Protein AF-A0A950VZQ4-F1 (afdb_monomer)

Foldseek 3Di:
DDDDDDDDDDDDDPPDPPPPQPFKFKAWFKAWQNDTQGFGTKAWEAQQAQPVVRGRFKIKMKTWSDDADPPDDPNPPDADGPDQIFTKIWIAGPVQATFWIWTGHPQDIDTPHGHPRDVQKHWAWDDDDPQKTWTWIWGHFDDDPRITMIITMTIIYGYD

Solvent-accessible surface area (backbone atoms only — not comparable to full-atom values): 9145 Å² total; per-residue (Å²): 138,85,91,83,80,86,84,81,88,80,81,81,79,80,77,71,81,75,80,69,75,69,74,20,37,27,52,42,34,42,31,48,75,85,45,78,41,58,24,45,23,25,42,32,35,58,58,32,70,35,84,83,80,69,43,57,54,22,36,36,38,40,36,18,50,59,77,78,61,90,88,66,59,72,88,75,49,79,66,64,65,75,84,82,48,41,36,42,35,38,28,25,40,86,85,51,35,39,29,32,45,19,36,37,42,95,87,46,71,44,71,68,56,73,54,81,63,53,88,56,42,48,54,46,81,46,94,54,60,93,67,42,47,29,29,36,40,36,40,49,85,45,78,57,98,77,51,37,36,32,36,43,33,40,38,40,12,49,60,81

Sequence (160 aa):
MRHVAGALLVVFLVALPAFAVDLGRAEGSLIIDGAKIPLNYAYAVAKQKNELSGRNDMMRIILTEKPLPDGAKLTEMENNLPGDLNGVIICIDKLGRVGHVAVQHPKGTYDGGYFEGVPDYEFKQRRGESGTYSGTVSSLRIKTNTMTFSYDATFVASLR

Nearest PDB structures (foldseek):
  9b62-assembly1_E  TM=2.070E-01  e=6.670E-01  Homo sapiens
  7mnx-assembly2_D  TM=2.259E-01  e=8.625E-01  Homo sapiens
  8glo-assembly1_A  TM=2.723E-01  e=4.704E+00  Haemophilus haemolyticus
  6byx-assembly1_A  TM=1.880E-01  e=3.456E+00  Alteromonas sp. LOR
  6byx-assembly2_B  TM=1.609E-01  e=2.411E+00  Alteromonas sp. LOR

Structure (mmCIF, N/CA/C/O backbone):
data_AF-A0A950VZQ4-F1
#
_entry.id   AF-A0A950VZQ4-F1
#
loop_
_atom_site.group_PDB
_atom_site.id
_atom_site.type_symbol
_atom_site.label_atom_id
_atom_site.label_alt_id
_atom_site.label_comp_id
_atom_site.label_asym_id
_atom_site.label_entity_id
_atom_site.label_seq_id
_atom_site.pdbx_PDB_ins_code
_atom_site.Cartn_x
_atom_site.Cartn_y
_atom_site.Cartn_z
_atom_site.occupancy
_atom_site.B_iso_or_equiv
_atom_site.auth_seq_id
_atom_site.auth_comp_id
_atom_site.auth_asym_id
_atom_site.auth_atom_id
_atom_site.pdbx_PDB_model_num
ATOM 1 N N . MET A 1 1 ? 70.144 -28.419 -19.371 1.00 40.16 1 MET A N 1
ATOM 2 C CA . MET A 1 1 ? 69.128 -27.499 -18.816 1.00 40.16 1 MET A CA 1
ATOM 3 C C . MET A 1 1 ? 67.817 -27.768 -19.543 1.00 40.16 1 MET A C 1
ATOM 5 O O . MET A 1 1 ? 67.802 -27.706 -20.762 1.00 40.16 1 MET A O 1
ATOM 9 N N . ARG A 1 2 ? 66.781 -28.223 -18.824 1.00 40.97 2 ARG A N 1
ATOM 10 C CA . ARG A 1 2 ? 65.462 -28.591 -19.372 1.00 40.97 2 ARG A CA 1
ATOM 11 C C . ARG A 1 2 ? 64.554 -27.365 -19.255 1.00 40.97 2 ARG A C 1
ATOM 13 O O . ARG A 1 2 ? 64.336 -26.905 -18.140 1.00 40.97 2 ARG A O 1
ATOM 20 N N . HIS A 1 3 ? 64.045 -26.847 -20.369 1.00 43.50 3 HIS A N 1
ATOM 21 C CA . HIS A 1 3 ? 63.022 -25.802 -20.360 1.00 43.50 3 HIS A CA 1
ATOM 22 C C . HIS A 1 3 ? 61.649 -26.460 -20.499 1.00 43.50 3 HIS A C 1
ATOM 24 O O . HIS A 1 3 ? 61.294 -26.937 -21.571 1.00 43.50 3 HIS A O 1
ATOM 30 N N . VAL A 1 4 ? 60.894 -26.504 -19.403 1.00 52.19 4 VAL A N 1
ATOM 31 C CA . VAL A 1 4 ? 59.445 -26.726 -19.421 1.00 52.19 4 VAL A CA 1
ATOM 32 C C . VAL A 1 4 ? 58.833 -25.619 -18.568 1.00 52.19 4 VAL A C 1
ATOM 34 O O . VAL A 1 4 ? 58.922 -25.650 -17.347 1.00 52.19 4 VAL A O 1
ATOM 37 N N . ALA A 1 5 ? 58.261 -24.620 -19.229 1.00 48.81 5 ALA A N 1
ATOM 38 C CA . ALA A 1 5 ? 57.314 -23.663 -18.662 1.00 48.81 5 ALA A CA 1
ATOM 39 C C . ALA A 1 5 ? 56.067 -23.797 -19.553 1.00 48.81 5 ALA A C 1
ATOM 41 O O . ALA A 1 5 ? 56.190 -23.703 -20.769 1.00 48.81 5 ALA A O 1
ATOM 42 N N . GLY A 1 6 ? 54.901 -24.236 -19.076 1.00 49.59 6 GLY A N 1
ATOM 43 C CA . GLY A 1 6 ? 54.140 -23.676 -17.956 1.00 49.59 6 GLY A CA 1
ATOM 44 C C . GLY A 1 6 ? 53.198 -22.621 -18.557 1.00 49.59 6 GLY A C 1
ATOM 45 O O . GLY A 1 6 ? 53.660 -21.532 -18.853 1.00 49.59 6 GLY A O 1
ATOM 46 N N . ALA A 1 7 ? 52.008 -22.962 -19.058 1.00 52.97 7 ALA A N 1
ATOM 47 C CA . ALA A 1 7 ? 50.762 -23.324 -18.366 1.00 52.97 7 ALA A CA 1
ATOM 48 C C . ALA A 1 7 ? 49.772 -22.140 -18.268 1.00 52.97 7 ALA A C 1
ATOM 50 O O . ALA A 1 7 ? 50.133 -21.044 -17.861 1.00 52.97 7 ALA A O 1
ATOM 51 N N . LEU A 1 8 ? 48.514 -22.470 -18.588 1.00 47.09 8 LEU A N 1
ATOM 52 C CA . LEU A 1 8 ? 47.236 -21.810 -18.288 1.00 47.09 8 LEU A CA 1
ATOM 53 C C . LEU A 1 8 ? 46.888 -20.466 -18.957 1.00 47.09 8 LEU A C 1
ATOM 55 O O . LEU A 1 8 ? 47.191 -19.381 -18.472 1.00 47.09 8 LEU A O 1
ATOM 59 N N . LEU A 1 9 ? 46.061 -20.578 -20.000 1.00 47.88 9 LEU A N 1
ATOM 60 C CA . LEU A 1 9 ? 45.162 -19.529 -20.473 1.00 47.88 9 LEU A CA 1
ATOM 61 C C . LEU A 1 9 ? 43.963 -19.434 -19.504 1.00 47.88 9 LEU A C 1
ATOM 63 O O . LEU A 1 9 ? 43.101 -20.312 -19.491 1.00 47.88 9 LEU A O 1
ATOM 67 N N . VAL A 1 10 ? 43.917 -18.392 -18.673 1.00 56.69 10 VAL A N 1
ATOM 68 C CA . VAL A 1 10 ? 42.763 -18.082 -17.813 1.00 56.69 10 VAL A CA 1
ATOM 69 C C . VAL A 1 10 ? 41.714 -17.357 -18.657 1.00 56.69 10 VAL A C 1
ATOM 71 O O . VAL A 1 10 ? 41.920 -16.222 -19.078 1.00 56.69 10 VAL A O 1
ATOM 74 N N . VAL A 1 11 ? 40.586 -18.018 -18.924 1.00 56.66 11 VAL A N 1
ATOM 75 C CA . VAL A 1 11 ? 39.421 -17.395 -19.564 1.00 56.66 11 VAL A CA 1
ATOM 76 C C . VAL A 1 11 ? 38.701 -16.546 -18.516 1.00 56.66 11 VAL A C 1
ATOM 78 O O . VAL A 1 11 ? 38.099 -17.072 -17.583 1.00 56.66 11 VAL A O 1
ATOM 81 N N . PHE A 1 12 ? 38.774 -15.223 -18.664 1.00 49.44 12 PHE A N 1
ATOM 82 C CA . PHE A 1 12 ? 37.947 -14.282 -17.912 1.00 49.44 12 PHE A CA 1
ATOM 83 C C . PHE A 1 12 ? 36.490 -14.412 -18.377 1.00 49.44 12 PHE A C 1
ATOM 85 O O . PHE A 1 12 ? 36.115 -13.921 -19.441 1.00 49.44 12 PHE A O 1
ATOM 92 N N . LEU A 1 13 ? 35.663 -15.083 -17.575 1.00 53.22 13 LEU A N 1
ATOM 93 C CA . LEU A 1 13 ? 34.208 -15.008 -17.682 1.00 53.22 13 LEU A CA 1
ATOM 94 C C . LEU A 1 13 ? 33.777 -13.588 -17.300 1.00 53.22 13 LEU A C 1
ATOM 96 O O . LEU A 1 13 ? 33.790 -13.211 -16.129 1.00 53.22 13 LEU A O 1
ATOM 100 N N . VAL A 1 14 ? 33.415 -12.793 -18.304 1.00 53.75 14 VAL A N 1
ATOM 101 C CA . VAL A 1 14 ? 32.755 -11.502 -18.110 1.00 53.75 14 VAL A CA 1
ATOM 102 C C . VAL A 1 14 ? 31.359 -11.791 -17.562 1.00 53.75 14 VAL A C 1
ATOM 104 O O . VAL A 1 14 ? 30.446 -12.143 -18.305 1.00 53.75 14 VAL A O 1
ATOM 107 N N . ALA A 1 15 ? 31.203 -11.681 -16.244 1.00 54.28 15 ALA A N 1
ATOM 108 C CA . ALA A 1 15 ? 29.894 -11.606 -15.618 1.00 54.28 15 ALA A CA 1
ATOM 109 C C . ALA A 1 15 ? 29.246 -10.290 -16.066 1.00 54.28 15 ALA A C 1
ATOM 111 O O . ALA A 1 15 ? 29.589 -9.214 -15.576 1.00 54.28 15 ALA A O 1
ATOM 112 N N . LEU A 1 16 ? 28.353 -10.363 -17.052 1.00 46.22 16 LEU A N 1
ATOM 113 C CA . LEU A 1 16 ? 27.489 -9.237 -17.380 1.00 46.22 16 LEU A CA 1
ATOM 114 C C . LE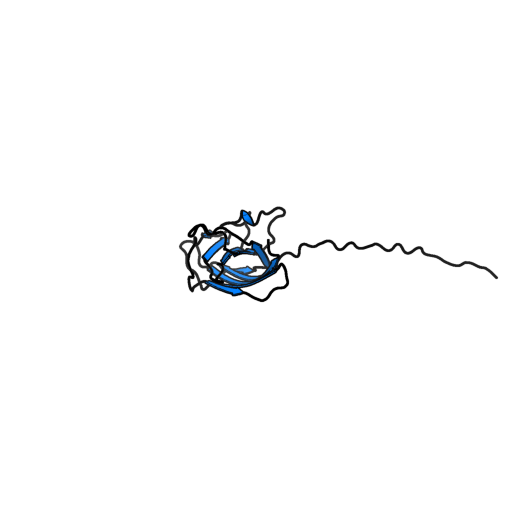U A 1 16 ? 26.609 -8.951 -16.155 1.00 46.22 16 LEU A C 1
ATOM 116 O O . LEU A 1 16 ? 26.059 -9.898 -15.583 1.00 46.22 16 LEU A O 1
ATOM 120 N N . PRO A 1 17 ? 26.450 -7.684 -15.736 1.00 46.69 17 PRO A N 1
ATOM 121 C CA . PRO A 1 17 ? 25.477 -7.352 -14.716 1.00 46.69 17 PRO A CA 1
ATOM 122 C C . PRO A 1 17 ? 24.103 -7.668 -15.302 1.00 46.69 17 PRO A C 1
ATOM 124 O O . PRO A 1 17 ? 23.636 -7.009 -16.231 1.00 46.69 17 PRO A O 1
ATOM 127 N N . ALA A 1 18 ? 23.459 -8.713 -14.786 1.00 44.78 18 ALA A N 1
ATOM 128 C CA . ALA A 1 18 ? 22.028 -8.849 -14.948 1.00 44.78 18 ALA A CA 1
ATOM 129 C C . ALA A 1 18 ? 21.430 -7.577 -14.343 1.00 44.78 18 ALA A C 1
ATOM 131 O O . ALA A 1 18 ? 21.599 -7.328 -13.149 1.00 44.78 18 ALA A O 1
ATOM 132 N N . PHE A 1 19 ? 20.794 -6.742 -15.167 1.00 38.56 19 PHE A N 1
ATOM 133 C CA . PHE A 1 19 ? 19.946 -5.663 -14.683 1.00 38.56 19 PHE A CA 1
ATOM 134 C C . PHE A 1 19 ? 18.772 -6.320 -13.958 1.00 38.56 19 PHE A C 1
ATOM 136 O O . PHE A 1 19 ? 17.700 -6.522 -14.525 1.00 38.56 19 PHE A O 1
ATOM 143 N N . ALA A 1 20 ? 19.002 -6.723 -12.710 1.00 41.03 20 ALA A N 1
ATOM 144 C CA . ALA A 1 20 ? 17.947 -6.952 -11.758 1.00 41.03 20 ALA A CA 1
ATOM 145 C C . ALA A 1 20 ? 17.240 -5.605 -11.657 1.00 41.03 20 ALA A C 1
ATOM 147 O O . ALA A 1 20 ? 17.754 -4.655 -11.071 1.00 41.03 20 ALA A O 1
ATOM 148 N N . VAL A 1 21 ? 16.109 -5.493 -12.348 1.00 49.66 21 VAL A N 1
ATOM 149 C CA . VAL A 1 21 ? 15.092 -4.503 -12.031 1.00 49.66 21 VAL A CA 1
ATOM 150 C C . VAL A 1 21 ? 14.841 -4.691 -10.546 1.00 49.66 21 VAL A C 1
ATOM 152 O O . VAL A 1 21 ? 14.239 -5.693 -10.163 1.00 49.66 21 VAL A O 1
ATOM 155 N N . ASP A 1 22 ? 15.418 -3.818 -9.725 1.00 60.12 22 ASP A N 1
ATOM 156 C CA . ASP A 1 22 ? 15.415 -4.010 -8.284 1.00 60.12 22 ASP A CA 1
ATOM 157 C C . ASP A 1 22 ? 13.955 -3.940 -7.841 1.00 60.12 22 ASP A C 1
ATOM 159 O O . ASP A 1 22 ? 13.290 -2.904 -7.956 1.00 60.12 22 ASP A O 1
ATOM 163 N N . LEU A 1 23 ? 13.406 -5.102 -7.489 1.00 76.94 23 LEU A N 1
ATOM 164 C CA . LEU A 1 23 ? 12.025 -5.211 -7.058 1.00 76.94 23 LEU A CA 1
ATOM 165 C C . LEU A 1 23 ? 11.898 -4.331 -5.823 1.00 76.94 23 LEU A C 1
ATOM 167 O O . LEU A 1 23 ? 12.657 -4.492 -4.865 1.00 76.94 23 LEU A O 1
ATOM 171 N N . GLY A 1 24 ? 10.953 -3.393 -5.855 1.00 92.50 24 GLY A N 1
ATOM 172 C CA . GLY A 1 24 ? 10.731 -2.526 -4.714 1.00 92.50 24 GLY A CA 1
ATOM 173 C C . GLY A 1 24 ? 10.463 -3.358 -3.465 1.00 92.50 24 GLY A C 1
ATOM 174 O O . GLY A 1 24 ? 9.854 -4.431 -3.521 1.00 92.50 24 GLY A O 1
ATOM 175 N N . ARG A 1 25 ? 10.951 -2.867 -2.332 1.00 95.69 25 ARG A N 1
ATOM 176 C CA . ARG A 1 25 ? 10.879 -3.546 -1.043 1.00 95.69 25 ARG A CA 1
ATOM 177 C C . ARG A 1 25 ? 9.956 -2.803 -0.105 1.00 95.69 25 ARG A C 1
ATOM 179 O O . ARG A 1 25 ? 9.948 -1.571 -0.069 1.00 95.69 25 ARG A O 1
ATOM 186 N N . ALA A 1 26 ? 9.218 -3.575 0.673 1.00 97.62 26 ALA A N 1
ATOM 187 C CA . ALA A 1 26 ? 8.447 -3.098 1.803 1.00 97.62 26 ALA A CA 1
ATOM 188 C C . ALA A 1 26 ? 8.946 -3.779 3.080 1.00 97.62 26 ALA A C 1
ATOM 190 O O . ALA A 1 26 ? 9.412 -4.916 3.049 1.00 97.62 26 ALA A O 1
ATOM 191 N N . GLU A 1 27 ? 8.848 -3.066 4.193 1.00 97.94 27 GLU A N 1
ATOM 192 C CA . GLU A 1 27 ? 9.049 -3.595 5.532 1.00 97.94 27 GLU A CA 1
ATOM 193 C C . GLU A 1 27 ? 7.891 -3.115 6.400 1.00 97.94 27 GLU A C 1
ATOM 195 O O . GLU A 1 27 ? 7.701 -1.912 6.600 1.00 97.94 27 GLU A O 1
ATOM 200 N N . GLY A 1 28 ? 7.091 -4.057 6.885 1.00 97.94 28 GLY A N 1
ATOM 201 C CA . GLY A 1 28 ? 5.900 -3.755 7.659 1.00 97.94 28 GLY A CA 1
ATOM 202 C C . GLY A 1 28 ? 4.878 -4.873 7.597 1.00 97.94 28 GLY A C 1
ATOM 203 O O . GLY A 1 28 ? 5.191 -6.025 7.279 1.00 97.94 28 GLY A O 1
ATOM 204 N N . SER A 1 29 ? 3.634 -4.542 7.916 1.00 98.06 29 SER A N 1
ATOM 205 C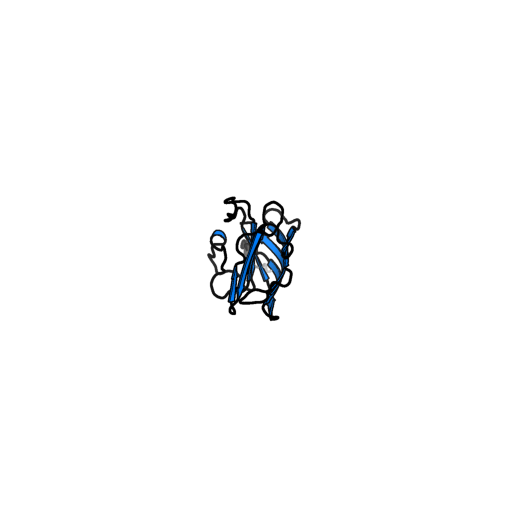 CA . SER A 1 29 ? 2.554 -5.518 7.866 1.00 98.06 29 SER A CA 1
ATOM 206 C C . SER A 1 29 ? 1.191 -4.910 7.614 1.00 98.06 29 SER A C 1
ATOM 208 O O . SER A 1 29 ? 0.888 -3.806 8.062 1.00 98.06 29 SER A O 1
ATOM 210 N N . LEU A 1 30 ? 0.355 -5.720 6.982 1.00 97.50 30 LEU A N 1
ATOM 211 C CA . LEU A 1 30 ? -1.089 -5.597 6.953 1.00 97.50 30 LEU A CA 1
ATOM 212 C C . LEU A 1 30 ? -1.658 -6.507 8.047 1.00 97.50 30 LEU A C 1
ATOM 214 O O . LEU A 1 30 ? -1.309 -7.681 8.136 1.00 97.50 30 LEU A O 1
ATOM 218 N N . ILE A 1 31 ? -2.514 -5.971 8.905 1.00 97.12 31 ILE A N 1
ATOM 219 C CA . ILE A 1 31 ? -3.222 -6.726 9.936 1.00 97.12 31 ILE A CA 1
ATOM 220 C C . ILE A 1 31 ? -4.679 -6.820 9.506 1.00 97.12 31 ILE A C 1
ATOM 222 O O . ILE A 1 31 ? -5.293 -5.784 9.280 1.00 97.12 31 ILE A O 1
ATOM 226 N N . ILE A 1 32 ? -5.235 -8.030 9.424 1.00 95.19 32 ILE A N 1
ATOM 227 C CA . ILE A 1 32 ? -6.650 -8.279 9.108 1.00 95.19 32 ILE A CA 1
ATOM 228 C C . ILE A 1 32 ? -7.233 -9.209 10.164 1.00 95.19 32 ILE A C 1
ATOM 230 O O . ILE A 1 32 ? -6.741 -10.317 10.364 1.00 95.19 32 ILE A O 1
ATOM 234 N N . ASP A 1 33 ? -8.272 -8.755 10.863 1.00 93.31 33 ASP A N 1
ATOM 235 C CA . ASP A 1 33 ? -8.953 -9.489 11.937 1.00 93.31 33 ASP A CA 1
ATOM 236 C C . ASP A 1 33 ? -7.980 -10.073 12.981 1.00 93.31 33 ASP A C 1
ATOM 238 O O . ASP A 1 33 ? -8.172 -11.164 13.514 1.00 93.31 33 ASP A O 1
ATOM 242 N N . GLY A 1 34 ? -6.898 -9.338 13.261 1.00 92.31 34 GLY A N 1
ATOM 243 C CA . GLY A 1 34 ? -5.836 -9.733 14.191 1.00 92.31 34 GLY A CA 1
ATOM 244 C C . GLY A 1 34 ? -4.744 -10.631 13.598 1.00 92.31 34 GLY A C 1
ATOM 245 O O . GLY A 1 34 ? -3.715 -10.817 14.242 1.00 92.31 34 GLY A O 1
ATOM 246 N N . ALA A 1 35 ? -4.910 -11.146 12.377 1.00 94.31 35 ALA A N 1
ATOM 247 C CA . ALA A 1 35 ? -3.863 -11.876 11.670 1.00 94.31 35 ALA A CA 1
ATOM 248 C C . ALA A 1 35 ? -2.869 -10.902 11.029 1.00 94.31 35 ALA A C 1
ATOM 250 O O . ALA A 1 35 ? -3.271 -9.965 10.342 1.00 94.31 35 ALA A O 1
ATOM 251 N N . LYS A 1 36 ? -1.571 -11.131 11.247 1.00 96.25 36 LYS A N 1
ATOM 252 C CA . LYS A 1 36 ? -0.488 -10.325 10.673 1.00 96.25 36 LYS A CA 1
ATOM 253 C C . LYS A 1 36 ? -0.019 -10.934 9.355 1.00 96.25 36 LYS A C 1
ATOM 255 O O . LYS A 1 36 ? 0.368 -12.098 9.323 1.00 96.25 36 LYS A O 1
ATOM 260 N N . ILE A 1 37 ? 0.012 -10.118 8.312 1.00 96.50 37 ILE A N 1
ATOM 261 C CA . ILE A 1 37 ? 0.491 -10.456 6.974 1.00 96.50 37 ILE A CA 1
ATOM 262 C C . ILE A 1 37 ? 1.704 -9.567 6.689 1.00 96.50 37 ILE A C 1
ATOM 264 O O . ILE A 1 37 ? 1.573 -8.338 6.733 1.00 96.50 37 ILE A O 1
ATOM 268 N N . PRO A 1 38 ? 2.895 -10.134 6.449 1.00 97.69 38 PRO A N 1
ATOM 269 C CA . PRO A 1 38 ? 4.065 -9.327 6.140 1.00 97.69 38 PRO A CA 1
ATOM 270 C C . PRO A 1 38 ? 3.905 -8.665 4.768 1.00 97.69 38 PRO A C 1
ATOM 272 O O . PRO A 1 38 ? 3.420 -9.286 3.827 1.00 97.69 38 PRO A O 1
ATOM 275 N N . LEU A 1 39 ? 4.321 -7.406 4.655 1.00 98.06 39 LEU A N 1
ATOM 276 C CA . LEU A 1 39 ? 4.419 -6.696 3.380 1.00 98.06 39 LEU A CA 1
ATOM 277 C C . LEU A 1 39 ? 5.899 -6.626 3.012 1.00 98.06 39 LEU A C 1
ATOM 279 O O . LEU A 1 39 ? 6.661 -5.966 3.713 1.00 98.06 39 LEU A O 1
ATOM 283 N N . ASN A 1 40 ? 6.292 -7.323 1.945 1.00 97.56 40 ASN A N 1
ATOM 284 C CA . ASN A 1 40 ? 7.698 -7.523 1.568 1.00 97.56 40 ASN A CA 1
ATOM 285 C C . ASN A 1 40 ? 8.066 -6.820 0.255 1.00 97.56 40 ASN A C 1
ATOM 287 O O . ASN A 1 40 ? 9.229 -6.483 0.029 1.00 97.56 40 ASN A O 1
ATOM 291 N N . TYR A 1 41 ? 7.079 -6.596 -0.613 1.00 97.44 41 TYR A N 1
ATOM 292 C CA . TYR A 1 41 ? 7.275 -6.056 -1.954 1.00 97.44 41 TYR A CA 1
ATOM 293 C C . TYR A 1 41 ? 6.516 -4.748 -2.117 1.00 97.44 41 TYR A C 1
ATOM 295 O O . TYR A 1 41 ? 5.430 -4.581 -1.560 1.00 97.44 41 TYR A O 1
ATOM 303 N N . ALA A 1 42 ? 7.096 -3.833 -2.887 1.00 97.00 42 ALA A N 1
ATOM 304 C CA . ALA A 1 42 ? 6.538 -2.519 -3.151 1.00 97.00 42 ALA A CA 1
ATOM 305 C C . ALA A 1 42 ? 6.615 -2.160 -4.635 1.00 97.00 42 ALA A C 1
ATOM 307 O O . ALA A 1 42 ? 7.619 -2.401 -5.304 1.00 97.00 42 ALA A O 1
ATOM 308 N N . TYR A 1 43 ? 5.573 -1.501 -5.128 1.00 95.56 43 TYR A N 1
ATOM 309 C CA . TYR A 1 43 ? 5.504 -0.971 -6.485 1.00 95.56 43 TYR A CA 1
ATOM 310 C C . TYR A 1 43 ? 4.927 0.441 -6.441 1.00 95.56 43 TYR A C 1
ATOM 312 O O . TYR A 1 43 ? 4.031 0.707 -5.641 1.00 95.56 43 TYR A O 1
ATOM 320 N N . ALA A 1 44 ? 5.431 1.338 -7.290 1.00 94.62 44 ALA A N 1
ATOM 321 C CA . ALA A 1 44 ? 4.956 2.714 -7.383 1.00 94.62 44 ALA A CA 1
ATOM 322 C C . ALA A 1 44 ? 4.646 3.080 -8.837 1.00 94.62 44 ALA A C 1
ATOM 324 O O . ALA A 1 44 ? 5.483 2.874 -9.716 1.00 94.62 44 ALA A O 1
ATOM 325 N N . VAL A 1 45 ? 3.459 3.637 -9.077 1.00 93.56 45 VAL A N 1
ATOM 326 C CA . VAL A 1 45 ? 3.008 4.074 -10.404 1.00 93.56 45 VAL A CA 1
ATOM 327 C C . VAL A 1 45 ? 2.566 5.529 -10.344 1.00 93.56 45 VAL A C 1
ATOM 329 O O . VAL A 1 45 ? 1.672 5.885 -9.570 1.00 93.56 45 VAL A O 1
ATOM 332 N N . ALA A 1 46 ? 3.175 6.375 -11.171 1.00 91.44 46 ALA A N 1
ATOM 333 C CA . ALA A 1 46 ? 2.815 7.785 -11.260 1.00 91.44 46 ALA A CA 1
ATOM 334 C C . ALA A 1 46 ? 1.551 8.016 -12.106 1.00 91.44 46 ALA A C 1
ATOM 336 O O . ALA A 1 46 ? 1.096 7.144 -12.850 1.00 91.44 46 ALA A O 1
ATOM 337 N N . LYS A 1 47 ? 1.039 9.254 -12.050 1.00 89.50 47 LYS A N 1
ATOM 338 C CA . LYS A 1 47 ? 0.014 9.798 -12.962 1.00 89.50 47 LYS A CA 1
ATOM 339 C C . LYS A 1 47 ? -1.255 8.948 -13.039 1.00 89.50 47 LYS A C 1
ATOM 341 O O . LYS A 1 47 ? -1.884 8.859 -14.092 1.00 89.50 47 LYS A O 1
ATOM 346 N N . GLN A 1 48 ? -1.628 8.328 -11.926 1.00 88.12 48 GLN A N 1
ATOM 347 C CA . GLN A 1 48 ? -2.868 7.579 -11.851 1.00 88.12 48 GLN A CA 1
ATOM 348 C C . GLN A 1 48 ? -4.054 8.532 -11.839 1.00 88.12 48 GLN A C 1
ATOM 350 O O . GLN A 1 48 ? -4.008 9.611 -11.232 1.00 88.12 48 GLN A O 1
ATOM 355 N N . LYS A 1 49 ? -5.106 8.124 -12.549 1.00 85.12 49 LYS A N 1
ATOM 356 C CA . LYS A 1 49 ? -6.357 8.863 -12.597 1.00 85.12 49 LYS A CA 1
ATOM 357 C C . LYS A 1 49 ? -7.024 8.790 -11.227 1.00 85.12 49 LYS A C 1
ATOM 359 O O . LYS A 1 49 ? -7.148 7.727 -10.627 1.00 85.12 49 LYS A O 1
ATOM 364 N N . ASN A 1 50 ? -7.435 9.941 -10.728 1.00 82.69 50 ASN A N 1
ATOM 365 C CA . ASN A 1 50 ? -8.351 10.069 -9.617 1.00 82.69 50 ASN A CA 1
ATOM 366 C C . ASN A 1 50 ? -9.768 10.052 -10.193 1.00 82.69 50 ASN A C 1
ATOM 368 O O . ASN A 1 50 ? -10.125 10.957 -10.948 1.00 82.69 50 ASN A O 1
ATOM 372 N N . GLU A 1 51 ? -10.571 9.043 -9.871 1.00 82.00 51 GLU A N 1
ATOM 373 C CA . GLU A 1 51 ? -11.912 8.927 -10.454 1.00 82.00 51 GLU A CA 1
ATOM 374 C C . GLU A 1 51 ? -12.896 9.972 -9.921 1.00 82.00 51 GLU A C 1
ATOM 376 O O . GLU A 1 51 ? -13.804 10.372 -10.644 1.00 82.00 51 GLU A O 1
ATOM 381 N N . LEU A 1 52 ? -12.672 10.484 -8.707 1.00 80.12 52 LEU A N 1
ATOM 382 C CA . LEU A 1 52 ? -13.497 11.532 -8.109 1.00 80.12 52 LEU A CA 1
ATOM 383 C C . LEU A 1 52 ? -13.293 12.893 -8.795 1.00 80.12 52 LEU A C 1
ATOM 385 O O . LEU A 1 52 ? -14.256 13.601 -9.071 1.00 80.12 52 LEU A O 1
ATOM 389 N N . SER A 1 53 ? -12.042 13.270 -9.079 1.00 80.06 53 SER A N 1
ATOM 390 C CA . SER A 1 53 ? -11.701 14.584 -9.660 1.00 80.06 53 SER A CA 1
ATOM 391 C C . SER A 1 53 ? -11.398 14.559 -11.162 1.00 80.06 53 SER A C 1
ATOM 393 O O . SER A 1 53 ? -11.254 15.612 -11.781 1.00 80.06 53 SER A O 1
ATOM 395 N N . GLY A 1 54 ? -11.241 13.373 -11.754 1.00 84.75 54 GLY A N 1
ATOM 396 C CA . GLY A 1 54 ? -10.845 13.174 -13.150 1.00 84.75 54 GLY A CA 1
ATOM 397 C C . GLY A 1 54 ? -9.387 13.526 -13.473 1.00 84.75 54 GLY A C 1
ATOM 398 O O . GLY A 1 54 ? -8.990 13.443 -14.635 1.00 84.75 54 GLY A O 1
ATOM 399 N N . ARG A 1 55 ? -8.580 13.930 -12.483 1.00 83.06 55 ARG A N 1
ATOM 400 C CA . ARG A 1 55 ? -7.183 14.348 -12.681 1.00 83.06 55 ARG A CA 1
ATOM 401 C C . ARG A 1 55 ? -6.224 13.159 -12.685 1.00 83.06 55 ARG A C 1
ATOM 403 O O . ARG A 1 55 ? -6.449 12.187 -11.981 1.00 83.06 55 ARG A O 1
ATOM 410 N N . ASN A 1 56 ? -5.111 13.277 -13.410 1.00 87.12 56 ASN A N 1
ATOM 411 C CA . ASN A 1 56 ? -4.048 12.262 -13.473 1.00 87.12 56 ASN A CA 1
ATOM 412 C C . ASN A 1 56 ? -2.853 12.648 -12.591 1.00 87.12 56 ASN A C 1
ATOM 414 O O . ASN A 1 56 ? -1.734 12.820 -13.080 1.00 87.12 56 ASN A O 1
ATOM 418 N N . ASP A 1 57 ? -3.104 12.874 -11.305 1.00 88.19 57 ASP A N 1
ATOM 419 C CA . ASP A 1 57 ? -2.116 13.394 -10.356 1.00 88.19 57 ASP A CA 1
ATOM 420 C C . ASP A 1 57 ? -1.892 12.502 -9.130 1.00 88.19 57 ASP A C 1
ATOM 422 O O . ASP A 1 57 ? -1.171 12.907 -8.219 1.00 88.19 57 ASP A O 1
ATOM 426 N N . MET A 1 58 ? -2.456 11.290 -9.113 1.00 91.75 58 MET A N 1
ATOM 427 C CA . MET A 1 58 ? -2.271 10.355 -8.004 1.00 91.75 58 MET A CA 1
ATOM 428 C C . MET A 1 58 ? -1.014 9.499 -8.203 1.00 91.75 58 MET A C 1
ATOM 430 O O . MET A 1 58 ? -0.701 9.052 -9.310 1.00 91.75 58 MET A O 1
ATOM 434 N N . MET A 1 59 ? -0.309 9.240 -7.107 1.00 94.88 59 MET A N 1
ATOM 435 C CA . MET A 1 59 ? 0.709 8.202 -6.997 1.00 94.88 59 MET A CA 1
ATOM 436 C C . MET A 1 59 ? 0.066 6.947 -6.419 1.00 94.88 59 MET A C 1
ATOM 438 O O . MET A 1 59 ? -0.458 7.006 -5.311 1.00 94.88 59 MET A O 1
ATOM 442 N N . ARG A 1 60 ? 0.128 5.814 -7.119 1.00 95.75 60 ARG A N 1
ATOM 443 C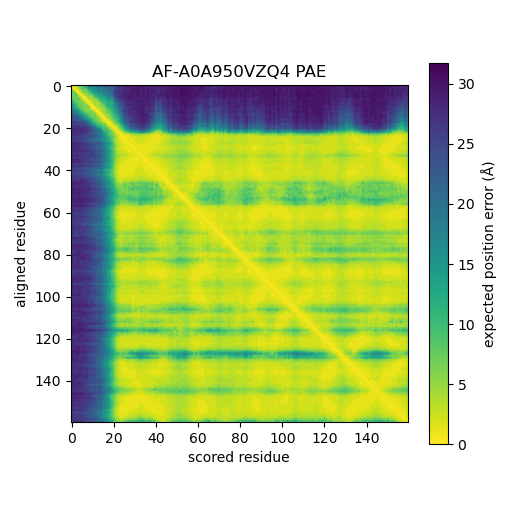 CA . ARG A 1 60 ? -0.319 4.525 -6.576 1.00 95.75 60 ARG A CA 1
ATOM 444 C C . ARG A 1 60 ? 0.865 3.765 -6.008 1.00 95.75 60 ARG A C 1
ATOM 446 O O . ARG A 1 60 ? 1.843 3.541 -6.713 1.00 95.75 60 ARG A O 1
ATOM 453 N N . ILE A 1 61 ? 0.741 3.339 -4.761 1.00 96.62 61 ILE A N 1
ATOM 454 C CA . ILE A 1 61 ? 1.639 2.404 -4.096 1.00 96.62 61 ILE A CA 1
ATOM 455 C C . ILE A 1 61 ? 0.907 1.075 -3.968 1.00 96.62 61 ILE A C 1
ATOM 457 O O . ILE A 1 61 ? -0.242 1.039 -3.537 1.00 96.62 61 ILE A O 1
ATOM 461 N N . ILE A 1 62 ? 1.581 -0.011 -4.318 1.00 97.25 62 ILE A N 1
ATOM 462 C CA . ILE A 1 62 ? 1.086 -1.371 -4.131 1.00 97.25 62 ILE A CA 1
ATOM 463 C C . ILE A 1 62 ? 2.071 -2.087 -3.219 1.00 97.25 62 ILE A C 1
ATOM 465 O O . ILE A 1 62 ? 3.251 -2.177 -3.558 1.00 97.25 62 ILE A O 1
ATOM 469 N N . LEU A 1 63 ? 1.594 -2.582 -2.079 1.00 97.94 63 LEU A N 1
ATOM 470 C CA . LEU A 1 63 ? 2.388 -3.360 -1.133 1.00 97.94 63 LEU A CA 1
ATOM 471 C C . LEU A 1 63 ? 1.830 -4.774 -1.039 1.00 97.94 63 LEU A C 1
ATOM 473 O O . LEU A 1 63 ? 0.635 -4.943 -0.793 1.00 97.94 63 LEU A O 1
ATOM 477 N N . THR A 1 64 ? 2.682 -5.782 -1.202 1.00 97.44 64 THR A N 1
ATOM 478 C CA . THR A 1 64 ? 2.253 -7.187 -1.233 1.00 97.44 64 THR A CA 1
ATOM 479 C C . THR A 1 64 ? 3.137 -8.091 -0.383 1.00 97.44 64 THR A C 1
ATOM 481 O O . THR A 1 64 ? 4.312 -7.812 -0.126 1.00 97.44 64 THR A O 1
ATOM 484 N N . GLU A 1 65 ? 2.564 -9.211 0.053 1.00 96.19 65 GLU A N 1
ATOM 485 C CA . GLU A 1 65 ? 3.289 -10.258 0.784 1.00 96.19 65 GLU A CA 1
ATOM 486 C C . GLU A 1 65 ? 4.276 -11.023 -0.110 1.00 96.19 65 GLU A C 1
ATOM 488 O O . GLU A 1 65 ? 5.382 -11.367 0.310 1.00 96.19 65 GLU A O 1
ATOM 493 N N . LYS A 1 66 ? 3.873 -11.273 -1.356 1.00 95.12 66 LYS A N 1
ATOM 494 C CA . LYS A 1 66 ? 4.606 -12.027 -2.381 1.00 95.12 66 LYS A CA 1
ATOM 495 C C . LYS A 1 66 ? 4.793 -11.151 -3.625 1.00 95.12 66 LYS A C 1
ATOM 497 O O . LYS A 1 66 ? 4.012 -10.210 -3.801 1.00 95.12 66 LYS A O 1
ATOM 502 N N . PRO A 1 67 ? 5.787 -11.426 -4.487 1.00 94.56 67 PRO A N 1
ATOM 503 C CA . PRO A 1 67 ? 5.978 -10.625 -5.687 1.00 94.56 67 PRO A CA 1
ATOM 504 C C . PRO A 1 67 ? 4.768 -10.758 -6.617 1.00 94.56 67 PRO A C 1
ATOM 506 O O . PRO A 1 67 ? 4.130 -11.811 -6.680 1.00 94.56 67 PRO A O 1
ATOM 509 N N . LEU A 1 68 ? 4.468 -9.687 -7.351 1.00 92.88 68 LEU A N 1
ATOM 510 C CA . LEU A 1 68 ? 3.515 -9.747 -8.453 1.00 92.88 68 LEU A CA 1
ATOM 511 C C . LEU A 1 68 ? 4.010 -10.730 -9.529 1.00 92.88 68 LEU A C 1
ATOM 513 O O . LEU A 1 68 ? 5.222 -10.836 -9.735 1.00 92.88 68 LEU A O 1
ATOM 517 N N . PRO A 1 69 ? 3.096 -11.433 -10.222 1.00 91.44 69 PRO A N 1
ATOM 518 C CA . PRO A 1 69 ? 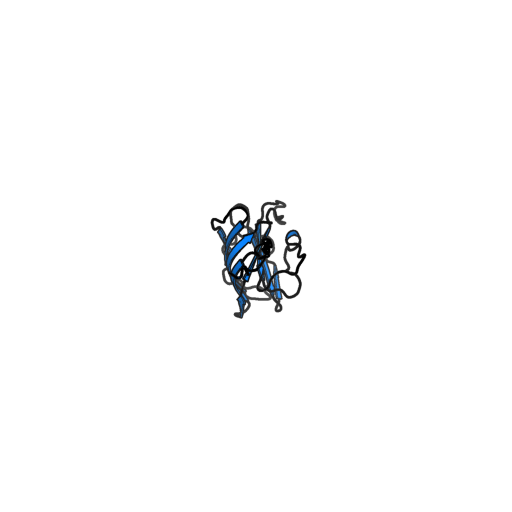3.467 -12.343 -11.296 1.00 91.44 69 PRO A CA 1
ATOM 519 C C . PRO A 1 69 ? 4.149 -11.598 -12.448 1.00 91.44 69 PRO A C 1
ATOM 521 O O . PRO A 1 69 ? 3.876 -10.420 -12.700 1.00 91.44 69 PRO A O 1
ATOM 524 N N . ASP A 1 70 ? 5.002 -12.305 -13.185 1.00 86.25 70 ASP A N 1
ATOM 525 C CA . ASP A 1 70 ? 5.669 -11.750 -14.361 1.00 86.25 70 ASP A CA 1
ATOM 526 C C . ASP A 1 70 ? 4.650 -11.218 -15.379 1.00 86.25 70 ASP A C 1
ATOM 528 O O . ASP A 1 70 ? 3.611 -11.827 -15.640 1.00 86.25 70 ASP A O 1
ATOM 532 N N . GLY A 1 71 ? 4.939 -10.049 -15.955 1.00 83.75 71 GLY A N 1
ATOM 533 C CA . GLY A 1 71 ? 4.038 -9.384 -16.901 1.00 83.75 71 GLY A CA 1
ATOM 534 C C . GLY A 1 71 ? 2.841 -8.671 -16.261 1.00 83.75 71 GLY A C 1
ATOM 535 O O . GLY A 1 71 ? 2.015 -8.119 -16.989 1.00 83.75 71 GLY A O 1
ATOM 536 N N . ALA A 1 72 ? 2.754 -8.627 -14.927 1.00 88.25 72 ALA A N 1
ATOM 537 C CA . ALA A 1 72 ? 1.775 -7.823 -14.205 1.00 88.25 72 ALA A CA 1
ATOM 538 C C . ALA A 1 72 ? 1.780 -6.355 -14.667 1.00 88.25 72 ALA A C 1
ATOM 540 O O . ALA A 1 72 ? 2.787 -5.647 -14.585 1.00 88.25 72 ALA A O 1
ATOM 541 N N . LYS A 1 73 ? 0.618 -5.873 -15.113 1.00 88.94 73 LYS A N 1
ATOM 542 C CA . LYS A 1 73 ? 0.438 -4.494 -15.567 1.00 88.94 73 LYS A CA 1
ATOM 543 C C . LYS A 1 73 ? -0.010 -3.599 -14.417 1.00 88.94 73 LYS A C 1
ATOM 545 O O . LYS A 1 73 ? -1.197 -3.468 -14.141 1.00 88.94 73 LYS A O 1
ATOM 550 N N . LEU A 1 74 ? 0.951 -2.947 -13.767 1.00 87.50 74 LEU A N 1
ATOM 551 C CA . LEU A 1 74 ? 0.707 -2.105 -12.585 1.00 87.50 74 LEU A CA 1
ATOM 552 C C . LEU A 1 74 ? -0.306 -0.969 -12.827 1.00 87.50 74 LEU A C 1
ATOM 554 O O . LEU A 1 74 ? -1.021 -0.560 -11.914 1.00 87.50 74 LEU A O 1
ATOM 558 N N . THR A 1 75 ? -0.378 -0.460 -14.058 1.00 85.81 75 THR A N 1
ATOM 559 C CA . THR A 1 75 ? -1.308 0.609 -14.449 1.00 85.81 75 THR A CA 1
ATOM 560 C C . THR A 1 75 ? -2.767 0.159 -14.450 1.00 85.81 75 THR A C 1
ATOM 562 O O . THR A 1 75 ? -3.637 0.990 -14.233 1.00 85.81 75 THR A O 1
ATOM 565 N N . GLU A 1 76 ? -3.032 -1.134 -14.662 1.00 85.88 76 GLU A N 1
ATOM 566 C CA . GLU A 1 76 ? -4.383 -1.720 -14.692 1.00 85.88 76 GLU A CA 1
ATOM 567 C C . GLU A 1 76 ? -4.853 -2.178 -13.292 1.00 85.88 76 GLU A C 1
ATOM 569 O O . GLU A 1 76 ? -6.000 -2.579 -13.117 1.00 85.88 76 GLU A O 1
ATOM 574 N N . MET A 1 77 ? -3.982 -2.119 -12.274 1.00 86.50 77 MET A N 1
ATOM 575 C CA . MET A 1 77 ? -4.303 -2.508 -10.895 1.00 86.50 77 MET A CA 1
ATOM 576 C C . MET A 1 77 ? -4.914 -1.337 -10.136 1.00 86.50 77 MET A C 1
ATOM 578 O O . MET A 1 77 ? -4.213 -0.623 -9.421 1.00 86.50 77 MET A O 1
ATOM 582 N N . GLU A 1 78 ? -6.209 -1.117 -10.327 1.00 80.19 78 GLU A N 1
ATOM 583 C CA . GLU A 1 78 ? -6.929 -0.033 -9.656 1.00 80.19 78 GLU A CA 1
ATOM 584 C C . GLU A 1 78 ? -7.266 -0.420 -8.213 1.00 80.19 78 GLU A C 1
ATOM 586 O O . GLU A 1 78 ? -6.763 0.206 -7.280 1.00 80.19 78 GLU A O 1
ATOM 591 N N . ASN A 1 79 ? -8.045 -1.494 -8.034 1.00 85.38 79 ASN A N 1
ATOM 592 C CA . ASN A 1 79 ? -8.644 -1.832 -6.733 1.00 85.38 79 ASN A CA 1
ATOM 593 C C . ASN A 1 79 ? -8.388 -3.290 -6.313 1.00 85.38 79 ASN A C 1
ATOM 595 O O . ASN A 1 79 ? -8.739 -3.680 -5.204 1.00 85.38 79 ASN A O 1
ATOM 599 N N . ASN A 1 80 ? -7.789 -4.103 -7.189 1.00 89.75 80 ASN A N 1
ATOM 600 C CA . ASN A 1 80 ? -7.570 -5.531 -6.963 1.00 89.75 80 ASN A CA 1
ATOM 601 C C . ASN A 1 80 ? -6.145 -5.940 -7.347 1.00 89.75 80 ASN A C 1
ATOM 603 O O . ASN A 1 80 ? -5.548 -5.394 -8.279 1.00 89.75 80 ASN A O 1
ATOM 607 N N . LEU A 1 81 ? -5.627 -6.943 -6.643 1.00 92.06 81 LEU A N 1
ATOM 608 C CA . LEU A 1 81 ? -4.358 -7.600 -6.934 1.00 92.06 81 LEU A CA 1
ATOM 609 C C . LEU A 1 81 ? -4.612 -8.896 -7.718 1.00 92.06 81 LEU A C 1
ATOM 611 O O . LEU A 1 81 ? -5.653 -9.534 -7.549 1.00 92.06 81 LEU A O 1
ATOM 615 N N . PRO A 1 82 ? -3.673 -9.330 -8.572 1.00 90.00 82 PRO A N 1
ATOM 616 C CA . PRO A 1 82 ? -3.838 -10.569 -9.316 1.00 90.00 82 PRO A CA 1
ATOM 617 C C . PRO A 1 82 ? -3.824 -11.790 -8.386 1.00 90.00 82 PRO A C 1
ATOM 619 O O . PRO A 1 82 ? -3.031 -11.868 -7.446 1.00 90.00 82 PRO A O 1
ATOM 622 N N . GLY A 1 83 ? -4.665 -12.776 -8.704 1.00 86.94 83 GLY A N 1
ATOM 623 C CA . GLY A 1 83 ? -4.704 -14.062 -8.007 1.00 86.94 83 GLY A CA 1
ATOM 624 C C . GLY A 1 83 ? -5.162 -13.955 -6.552 1.00 86.94 83 GLY A C 1
ATOM 625 O O . GLY A 1 83 ? -6.092 -13.223 -6.231 1.00 86.94 83 GLY A O 1
ATOM 626 N N . ASP A 1 84 ? -4.506 -14.714 -5.679 1.00 86.25 84 ASP A N 1
ATOM 627 C CA . ASP A 1 84 ? -4.768 -14.804 -4.240 1.00 86.25 84 ASP A CA 1
ATOM 628 C C . ASP A 1 84 ? -3.809 -13.936 -3.406 1.00 86.25 84 ASP A C 1
ATOM 630 O O . ASP A 1 84 ? -3.641 -14.157 -2.205 1.00 86.25 84 ASP A O 1
ATOM 634 N N . LEU A 1 85 ? -3.159 -12.949 -4.034 1.00 92.19 85 LEU A N 1
ATOM 635 C CA . LEU A 1 85 ? -2.188 -12.101 -3.356 1.00 92.19 85 LEU A CA 1
ATOM 636 C C . LEU A 1 85 ? -2.830 -11.274 -2.245 1.00 92.19 85 LEU A C 1
ATOM 638 O O . LEU A 1 85 ? -3.828 -10.582 -2.453 1.00 92.19 85 LEU A O 1
ATOM 642 N N . ASN A 1 86 ? -2.171 -11.295 -1.090 1.00 94.50 86 ASN A N 1
ATOM 643 C CA . ASN A 1 86 ? -2.450 -10.387 0.006 1.00 94.50 86 ASN A CA 1
ATOM 644 C C . ASN A 1 86 ? -1.711 -9.072 -0.200 1.00 94.50 86 ASN A C 1
ATOM 646 O O . ASN A 1 86 ? -0.510 -9.063 -0.504 1.00 94.50 86 ASN A O 1
ATOM 650 N N . GLY A 1 87 ? -2.400 -7.965 0.046 1.00 96.50 87 GLY A N 1
ATOM 651 C CA . GLY A 1 87 ? -1.757 -6.667 -0.009 1.00 96.50 87 GLY A CA 1
ATOM 652 C C . GLY A 1 87 ? -2.701 -5.493 0.137 1.00 96.50 87 GLY A C 1
ATOM 653 O O . GLY A 1 87 ? -3.899 -5.639 0.390 1.00 96.50 87 GLY A O 1
ATOM 654 N N . VAL A 1 88 ? -2.113 -4.315 -0.020 1.00 97.56 88 VAL A N 1
ATOM 655 C CA . VAL A 1 88 ? -2.797 -3.031 0.043 1.00 97.56 88 VAL A CA 1
ATOM 656 C C . VAL A 1 88 ? -2.372 -2.164 -1.140 1.00 97.56 88 VAL A C 1
ATOM 658 O O . VAL A 1 88 ? -1.191 -2.089 -1.486 1.00 97.56 88 VAL A O 1
ATOM 661 N N . ILE A 1 89 ? -3.351 -1.520 -1.766 1.00 97.25 89 ILE A N 1
ATOM 662 C CA . ILE A 1 89 ? -3.185 -0.491 -2.788 1.00 97.25 89 ILE A CA 1
ATOM 663 C C . ILE A 1 89 ? -3.532 0.843 -2.137 1.00 97.25 89 ILE A C 1
ATOM 665 O O . ILE A 1 89 ? -4.553 0.957 -1.464 1.00 97.25 89 ILE A O 1
ATOM 669 N N . ILE A 1 90 ? -2.673 1.842 -2.309 1.00 97.06 90 ILE A N 1
ATOM 670 C CA . ILE A 1 90 ? -2.795 3.154 -1.672 1.00 97.06 90 ILE A CA 1
ATOM 671 C C . ILE A 1 90 ? -2.561 4.204 -2.747 1.00 97.06 90 ILE A C 1
ATOM 673 O O . ILE A 1 90 ? -1.500 4.207 -3.371 1.00 97.06 90 ILE A O 1
ATOM 677 N N . CYS A 1 91 ? -3.509 5.110 -2.972 1.00 95.88 91 CYS A N 1
ATOM 678 C CA . CYS A 1 91 ? -3.282 6.258 -3.843 1.00 95.88 91 CYS A CA 1
ATOM 679 C C . CYS A 1 91 ? -3.099 7.539 -3.035 1.00 95.88 91 CYS A C 1
ATOM 681 O O . CYS A 1 91 ? -3.886 7.853 -2.142 1.00 95.88 91 CYS A O 1
ATOM 683 N N . ILE A 1 92 ? -2.063 8.292 -3.384 1.00 95.25 92 ILE A N 1
ATOM 684 C CA . ILE A 1 92 ? -1.650 9.522 -2.718 1.00 95.25 92 ILE A CA 1
ATOM 685 C C . ILE A 1 92 ? -1.766 10.672 -3.709 1.00 95.25 92 ILE A C 1
AT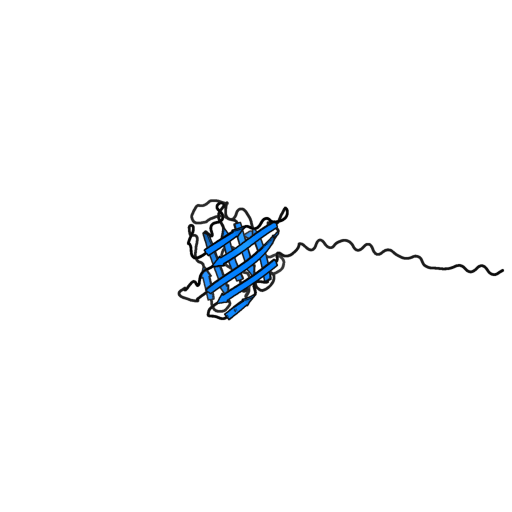OM 687 O O . ILE A 1 92 ? -1.302 10.563 -4.843 1.00 95.25 92 ILE A O 1
ATOM 691 N N . ASP A 1 93 ? -2.364 11.777 -3.283 1.00 92.38 93 ASP A N 1
ATOM 692 C CA . ASP A 1 93 ? -2.456 12.982 -4.094 1.00 92.38 93 ASP A CA 1
ATOM 693 C C . ASP A 1 93 ? -1.136 13.773 -4.131 1.00 92.38 93 ASP A C 1
ATOM 695 O O . ASP A 1 93 ? -0.182 13.530 -3.390 1.00 92.38 93 ASP A O 1
ATOM 699 N N . LYS A 1 94 ? -1.083 14.795 -4.986 1.00 90.25 94 LYS A N 1
ATOM 700 C CA . LYS A 1 94 ? 0.081 15.688 -5.101 1.00 90.25 94 LYS A CA 1
ATOM 701 C C . LYS A 1 94 ? 0.434 16.464 -3.822 1.00 90.25 94 LYS A C 1
ATOM 703 O O . LYS A 1 94 ? 1.499 17.072 -3.770 1.00 90.25 94 LYS A O 1
ATOM 708 N N . LEU A 1 95 ? -0.467 16.515 -2.838 1.00 91.44 95 LEU A N 1
ATOM 709 C CA . LEU A 1 95 ? -0.253 17.161 -1.542 1.00 91.44 95 LEU A CA 1
ATOM 710 C C . LEU A 1 95 ? 0.261 16.167 -0.489 1.00 91.44 95 LEU A C 1
ATOM 712 O O . LEU A 1 95 ? 0.469 16.558 0.657 1.00 91.44 95 LEU A O 1
ATOM 716 N N . GLY A 1 96 ? 0.476 14.901 -0.860 1.00 92.19 96 GLY A N 1
ATOM 717 C CA . GLY A 1 96 ? 0.924 13.853 0.052 1.00 92.19 96 GLY A CA 1
ATOM 718 C C . GLY A 1 96 ? -0.197 13.269 0.911 1.00 92.19 96 GLY A C 1
ATOM 719 O O . GLY A 1 96 ? 0.090 12.611 1.907 1.00 92.19 96 GLY A O 1
ATOM 720 N N . ARG A 1 97 ? -1.467 13.501 0.559 1.00 94.12 97 ARG A N 1
ATOM 721 C CA . ARG A 1 97 ? -2.624 12.971 1.291 1.00 94.12 97 ARG A CA 1
ATOM 722 C C . ARG A 1 97 ? -3.084 11.666 0.661 1.00 94.12 97 ARG A C 1
ATOM 724 O O . ARG A 1 97 ? -3.157 11.561 -0.562 1.00 94.12 97 ARG A O 1
ATOM 731 N N . VAL A 1 98 ? -3.444 10.689 1.486 1.00 95.44 98 VAL A N 1
ATOM 732 C CA . VAL A 1 98 ? -4.074 9.457 1.001 1.00 95.44 98 VAL A CA 1
ATOM 733 C C . VAL A 1 98 ? -5.486 9.784 0.512 1.00 95.44 98 VAL A C 1
ATOM 735 O O . VAL A 1 98 ? -6.243 10.474 1.198 1.00 95.44 98 VAL A O 1
ATOM 738 N N . GLY A 1 99 ? -5.817 9.317 -0.690 1.00 93.81 99 GLY A N 1
ATOM 739 C CA . GLY A 1 99 ? -7.105 9.563 -1.338 1.00 93.81 99 GLY A CA 1
ATOM 740 C C . GLY A 1 99 ? -7.792 8.319 -1.892 1.00 93.81 99 GLY A C 1
ATOM 741 O O . GLY A 1 99 ? -8.872 8.442 -2.453 1.00 93.81 99 GLY A O 1
ATOM 742 N N . HIS A 1 100 ? -7.183 7.139 -1.772 1.00 95.06 100 HIS A N 1
ATOM 743 C CA . HIS A 1 100 ? -7.829 5.846 -2.021 1.00 95.06 100 HIS A CA 1
ATOM 744 C C . HIS A 1 100 ? -7.032 4.743 -1.329 1.00 95.06 100 HIS A C 1
ATOM 746 O O . HIS A 1 100 ? -5.800 4.813 -1.270 1.00 95.06 100 HIS A O 1
ATOM 752 N N . VAL A 1 101 ? -7.741 3.744 -0.808 1.00 96.00 101 VAL A N 1
ATOM 753 C CA . VAL A 1 101 ? -7.168 2.530 -0.223 1.00 96.00 101 VAL A CA 1
ATOM 754 C C . VAL A 1 101 ? -8.008 1.336 -0.660 1.00 96.00 101 VAL A C 1
ATOM 756 O O . VAL A 1 101 ? -9.227 1.345 -0.485 1.00 96.00 101 VAL A O 1
ATOM 759 N N . ALA A 1 102 ? -7.347 0.292 -1.151 1.00 96.12 102 ALA A N 1
ATOM 760 C CA . ALA A 1 102 ? -7.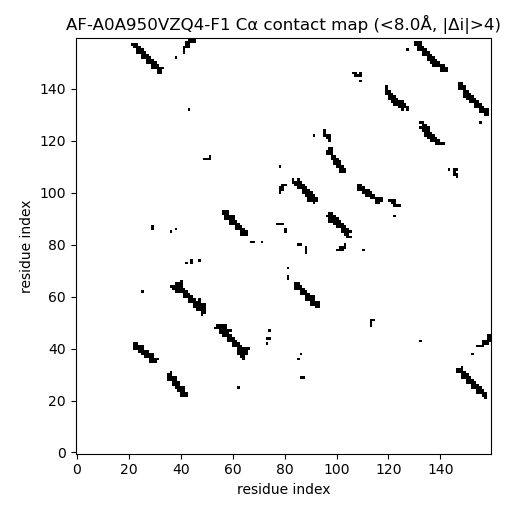943 -1.020 -1.356 1.00 96.12 102 ALA A CA 1
ATOM 761 C C . ALA A 1 102 ? -7.101 -2.101 -0.670 1.00 96.12 102 ALA A C 1
ATOM 763 O O . ALA A 1 102 ? -5.873 -2.052 -0.686 1.00 96.12 102 ALA A O 1
ATOM 764 N N . VAL A 1 103 ? -7.757 -3.077 -0.053 1.00 95.94 103 VAL A N 1
ATOM 765 C CA . VAL A 1 103 ? -7.132 -4.193 0.663 1.00 95.94 103 VAL A CA 1
ATOM 766 C C . VAL A 1 103 ? -7.651 -5.495 0.075 1.00 95.94 103 VAL A C 1
ATOM 768 O O . VAL A 1 103 ? -8.860 -5.682 -0.058 1.00 95.94 103 VAL A O 1
ATOM 771 N N . GLN A 1 104 ? -6.743 -6.418 -0.234 1.00 94.38 104 GLN A N 1
ATOM 772 C CA . GLN A 1 104 ? -7.091 -7.745 -0.730 1.00 94.38 104 GLN A CA 1
ATOM 773 C C . GLN A 1 104 ? -6.560 -8.832 0.201 1.00 94.38 104 GLN A C 1
ATOM 775 O O . GLN A 1 104 ? -5.390 -8.814 0.591 1.00 94.38 104 GLN A O 1
ATOM 780 N N . HIS A 1 105 ? -7.438 -9.779 0.542 1.00 90.31 105 HIS A N 1
ATOM 781 C CA . HIS A 1 105 ? -7.133 -10.947 1.361 1.00 90.31 105 HIS A CA 1
ATOM 782 C C . HIS A 1 105 ? -8.131 -12.096 1.083 1.00 90.31 105 HIS A C 1
ATOM 784 O O . HIS A 1 105 ? -9.290 -11.829 0.767 1.00 90.31 105 HIS A O 1
ATOM 790 N N . PRO A 1 106 ? -7.769 -13.384 1.262 1.00 84.44 106 PRO A N 1
ATOM 791 C CA . PRO A 1 106 ? -8.679 -14.515 1.056 1.00 84.44 106 PRO A CA 1
ATOM 792 C C . PRO A 1 106 ? -9.991 -14.464 1.845 1.00 84.44 106 PRO A C 1
ATOM 794 O O . PRO A 1 106 ? -10.988 -15.036 1.418 1.00 84.44 106 PRO A O 1
ATOM 797 N N . LYS A 1 107 ? -10.008 -13.793 3.004 1.00 79.50 107 LYS A N 1
ATOM 798 C CA . LYS A 1 107 ? -11.230 -13.623 3.816 1.00 79.50 107 LYS A CA 1
ATOM 799 C C . LYS A 1 107 ? -12.146 -12.499 3.322 1.00 79.50 107 LYS A C 1
ATOM 801 O O . LYS A 1 107 ? -13.267 -12.390 3.806 1.00 79.50 107 LYS A O 1
ATOM 806 N N . GLY A 1 108 ? -11.682 -11.669 2.394 1.00 82.38 108 GLY A N 1
ATOM 807 C CA . GLY A 1 108 ? -12.463 -10.581 1.828 1.00 82.38 108 GLY A CA 1
ATOM 808 C C . GLY A 1 108 ? -11.598 -9.502 1.193 1.00 82.38 108 GLY A C 1
ATOM 809 O O . GLY A 1 108 ? -10.403 -9.379 1.465 1.00 82.38 108 GLY A O 1
ATOM 810 N N . THR A 1 109 ? -12.244 -8.678 0.381 1.00 90.94 109 THR A N 1
ATOM 811 C CA . THR A 1 109 ? -11.671 -7.455 -0.172 1.00 90.94 109 THR A CA 1
ATOM 812 C C . THR A 1 109 ? -12.340 -6.238 0.453 1.00 90.94 109 THR A C 1
ATOM 814 O O . THR A 1 109 ? -13.477 -6.296 0.934 1.00 90.94 109 THR A O 1
ATOM 817 N N . TYR A 1 110 ? -11.609 -5.134 0.478 1.00 92.75 110 TYR A N 1
ATOM 818 C CA . TYR A 1 110 ? -12.122 -3.820 0.823 1.00 92.75 110 TYR A CA 1
ATOM 819 C C . TYR A 1 110 ? -11.671 -2.831 -0.242 1.00 92.75 110 TYR A C 1
ATOM 821 O O . TYR A 1 110 ? -10.497 -2.799 -0.597 1.00 92.75 110 TYR A O 1
ATOM 829 N N . ASP A 1 111 ? -12.604 -2.013 -0.706 1.00 93.12 111 ASP A N 1
ATOM 830 C CA . ASP A 1 111 ? -12.339 -0.861 -1.553 1.00 93.12 111 ASP A CA 1
ATOM 831 C C . ASP A 1 111 ? -12.972 0.353 -0.875 1.00 93.12 111 ASP A C 1
ATOM 833 O O . ASP A 1 111 ? -14.187 0.399 -0.667 1.00 93.12 111 ASP A O 1
ATOM 837 N N . GLY A 1 112 ? -12.136 1.305 -0.464 1.00 88.62 112 GLY A N 1
ATOM 838 C CA . GLY A 1 112 ? -12.592 2.528 0.186 1.00 88.62 112 GLY A CA 1
ATOM 839 C C . GLY A 1 112 ? -13.200 3.545 -0.775 1.00 88.62 112 GLY A C 1
ATOM 840 O O . GLY A 1 112 ? -13.766 4.534 -0.311 1.00 88.62 112 GLY A O 1
ATOM 841 N N . GLY A 1 113 ? -13.077 3.329 -2.090 1.00 88.81 113 GLY A N 1
ATOM 842 C CA . GLY A 1 113 ? -13.352 4.349 -3.093 1.00 88.81 113 GLY A CA 1
ATOM 843 C C . GLY A 1 113 ? -12.440 5.574 -2.944 1.00 88.81 113 GLY A C 1
ATOM 844 O O . GLY A 1 113 ? -11.585 5.657 -2.057 1.00 88.81 113 GLY A O 1
ATOM 845 N N . TYR A 1 114 ? -12.608 6.549 -3.832 1.00 88.56 114 TYR A N 1
ATOM 846 C CA . TYR A 1 114 ? -11.835 7.786 -3.762 1.00 88.56 114 TYR A CA 1
ATOM 847 C C . TYR A 1 114 ? -12.404 8.742 -2.706 1.00 88.56 114 TYR A C 1
ATOM 849 O O . TYR A 1 114 ? -13.608 8.992 -2.657 1.00 88.56 114 TYR A O 1
ATOM 857 N N . PHE A 1 115 ? -11.521 9.316 -1.893 1.00 91.25 115 PHE A N 1
ATOM 858 C CA . PHE A 1 115 ? -11.838 10.257 -0.820 1.00 91.25 115 PHE A CA 1
ATOM 859 C C . PHE A 1 115 ? -10.782 11.365 -0.712 1.00 91.25 115 PHE A C 1
ATOM 861 O O . PHE A 1 115 ? -9.726 11.316 -1.344 1.00 91.25 115 PHE A O 1
ATOM 868 N N . GLU A 1 116 ? -11.054 12.385 0.105 1.00 85.50 116 GLU A N 1
ATOM 869 C CA . GLU A 1 116 ? -10.143 13.513 0.306 1.00 85.50 116 GLU A CA 1
ATOM 870 C C . GLU A 1 116 ? -9.644 13.586 1.752 1.00 85.50 116 GLU A C 1
ATOM 872 O O . GLU A 1 116 ? -10.375 14.000 2.647 1.00 85.50 116 GLU A O 1
ATOM 877 N N . GLY A 1 117 ? -8.371 13.236 1.974 1.00 76.06 117 GLY A N 1
ATOM 878 C CA . GLY A 1 117 ? -7.637 13.609 3.189 1.00 76.06 117 GLY A CA 1
ATOM 879 C C . GLY A 1 117 ? -8.249 13.107 4.499 1.00 76.06 117 GLY A C 1
ATOM 880 O O . GLY A 1 117 ? -8.344 13.870 5.459 1.00 76.06 117 GLY A O 1
ATOM 881 N N . VAL A 1 118 ? -8.662 11.840 4.535 1.00 87.81 118 VAL A N 1
ATOM 882 C CA . VAL A 1 118 ? -9.203 11.202 5.743 1.00 87.81 118 VAL A CA 1
ATOM 883 C C . VAL A 1 118 ? -8.068 10.993 6.761 1.00 87.81 118 VAL A C 1
ATOM 885 O O . VAL A 1 118 ? -7.034 10.437 6.389 1.00 87.81 118 VAL A O 1
ATOM 888 N N . PRO A 1 119 ? -8.236 11.406 8.035 1.00 90.75 119 PRO A N 1
ATOM 889 C CA . PRO A 1 119 ? -7.168 11.369 9.042 1.00 90.75 119 PRO A CA 1
ATOM 890 C C . PRO A 1 119 ? -6.756 9.952 9.456 1.00 90.75 119 PRO A C 1
ATOM 892 O O . PRO A 1 119 ? -5.707 9.772 10.066 1.00 90.75 119 PRO A O 1
ATOM 895 N N . ASP A 1 120 ? -7.562 8.946 9.117 1.00 95.56 120 ASP A N 1
ATOM 896 C CA . ASP A 1 120 ? -7.283 7.551 9.442 1.00 95.56 120 ASP A CA 1
ATOM 897 C C . ASP A 1 120 ? -6.136 6.958 8.613 1.00 95.56 120 ASP A C 1
ATOM 899 O O . ASP A 1 120 ? -5.679 5.860 8.923 1.00 95.56 120 ASP A O 1
ATOM 903 N N . TYR A 1 121 ? -5.676 7.654 7.570 1.00 97.12 121 TYR A N 1
ATOM 904 C CA . TYR A 1 121 ? -4.613 7.202 6.680 1.00 97.12 121 TYR A CA 1
ATOM 905 C C . TYR A 1 121 ? -3.489 8.232 6.613 1.00 97.12 121 TYR A C 1
ATOM 907 O O . TYR A 1 121 ? -3.714 9.405 6.313 1.00 97.12 121 TYR A O 1
ATOM 915 N N . GLU A 1 122 ? -2.254 7.783 6.815 1.00 97.44 122 GLU A N 1
ATOM 916 C CA . GLU A 1 122 ? -1.075 8.638 6.746 1.00 97.44 122 GLU A CA 1
ATOM 917 C C . GLU A 1 122 ? -0.112 8.184 5.652 1.00 97.44 122 GLU A C 1
ATOM 919 O O . GLU A 1 122 ? 0.130 6.994 5.433 1.00 97.44 122 GLU A O 1
ATOM 924 N N . PHE A 1 123 ? 0.504 9.173 5.008 1.00 97.44 123 PHE A N 1
ATOM 925 C CA . PHE A 1 123 ? 1.679 8.990 4.176 1.00 97.44 123 PHE A CA 1
ATOM 926 C C . PHE A 1 123 ? 2.749 10.010 4.562 1.00 97.44 123 PHE A C 1
ATOM 928 O O . PHE A 1 123 ? 2.486 11.204 4.697 1.00 97.44 123 PHE A O 1
ATOM 935 N N . LYS A 1 124 ? 3.982 9.530 4.726 1.00 97.06 124 LYS A N 1
ATOM 936 C CA . LYS A 1 124 ? 5.167 10.351 4.981 1.00 97.06 124 LYS A CA 1
ATOM 937 C C . LYS A 1 124 ? 6.217 10.019 3.937 1.00 97.06 124 LYS A C 1
ATOM 939 O O . LYS A 1 124 ? 6.875 8.981 4.021 1.00 97.06 124 LYS A O 1
ATOM 944 N N . GLN A 1 125 ? 6.368 10.900 2.952 1.00 95.12 125 GLN A N 1
ATOM 945 C CA . GLN A 1 125 ? 7.380 10.737 1.916 1.00 95.12 125 GLN A CA 1
ATOM 946 C C . GLN A 1 125 ? 8.782 10.775 2.528 1.00 95.12 125 GLN A C 1
ATOM 948 O O . GLN A 1 125 ? 9.092 11.631 3.360 1.00 95.12 125 GLN A O 1
ATOM 953 N N . ARG A 1 126 ? 9.648 9.864 2.085 1.00 93.44 126 ARG A N 1
ATOM 954 C CA . ARG A 1 126 ? 11.080 9.898 2.386 1.00 93.44 126 ARG A CA 1
ATOM 955 C C . ARG A 1 126 ? 11.841 10.363 1.153 1.00 93.44 126 ARG A C 1
ATOM 957 O O . ARG A 1 126 ? 11.404 10.186 0.017 1.00 93.44 126 ARG A O 1
ATOM 964 N N . ARG A 1 127 ? 12.990 10.999 1.376 1.00 85.75 127 ARG A N 1
ATOM 965 C CA . ARG A 1 127 ? 13.877 11.381 0.277 1.00 85.75 127 ARG A CA 1
ATOM 966 C C . ARG A 1 127 ? 14.486 10.103 -0.304 1.00 85.75 127 ARG A C 1
ATOM 968 O O . ARG A 1 127 ? 15.248 9.431 0.383 1.00 85.75 127 ARG A O 1
ATOM 975 N N . GLY A 1 128 ? 14.102 9.767 -1.530 1.00 74.19 128 GLY A N 1
ATOM 976 C CA . GLY A 1 128 ? 14.650 8.641 -2.283 1.00 74.19 128 GLY A CA 1
ATOM 977 C C . GLY A 1 128 ? 15.809 9.046 -3.192 1.00 74.19 128 GLY A C 1
ATOM 978 O O . GLY A 1 128 ? 16.084 10.232 -3.397 1.00 74.19 128 GLY A O 1
ATOM 979 N N . GLU A 1 129 ? 16.467 8.038 -3.755 1.00 82.44 129 GLU A N 1
ATOM 980 C CA . GLU A 1 129 ? 17.387 8.197 -4.879 1.00 82.44 129 GLU A CA 1
ATOM 981 C C . GLU A 1 129 ? 16.611 8.504 -6.170 1.00 82.44 129 GLU A C 1
ATOM 983 O O . GLU A 1 129 ? 15.400 8.269 -6.263 1.00 82.44 129 GLU A O 1
ATOM 988 N N . SER A 1 130 ? 17.301 9.032 -7.184 1.00 83.12 130 SER A N 1
ATOM 989 C CA . SER A 1 130 ? 16.685 9.329 -8.483 1.00 83.12 130 SER A CA 1
ATOM 990 C C . SER A 1 130 ? 16.011 8.084 -9.070 1.00 83.12 130 SER A C 1
ATOM 992 O O . SER A 1 130 ? 16.608 7.013 -9.110 1.00 83.12 130 SER A O 1
ATOM 994 N N . GLY A 1 131 ? 14.764 8.224 -9.527 1.00 87.62 131 GLY A N 1
ATOM 995 C CA . GLY A 1 131 ? 13.987 7.115 -10.092 1.00 87.62 131 GLY A CA 1
ATOM 996 C C . GLY A 1 131 ? 13.298 6.212 -9.064 1.00 87.62 131 GLY A C 1
ATOM 997 O O . GLY A 1 131 ? 12.666 5.232 -9.457 1.00 87.62 131 GL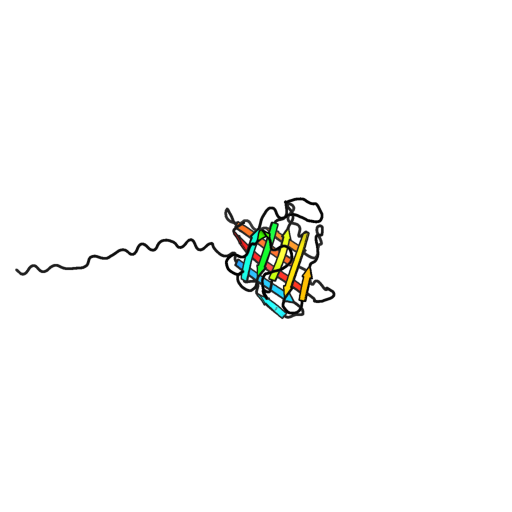Y A O 1
ATOM 998 N N . THR A 1 132 ? 13.364 6.539 -7.769 1.00 92.00 132 THR A N 1
ATOM 999 C CA . THR A 1 132 ? 12.651 5.811 -6.709 1.00 92.00 132 THR A CA 1
ATOM 1000 C C . THR A 1 132 ? 11.572 6.665 -6.047 1.00 92.00 132 THR A C 1
ATOM 1002 O O . THR A 1 132 ? 11.667 7.892 -5.979 1.00 92.00 132 THR A O 1
ATOM 1005 N N . TYR A 1 133 ? 10.539 6.000 -5.539 1.00 93.56 133 TYR A N 1
ATOM 1006 C CA . TYR A 1 133 ? 9.539 6.560 -4.644 1.00 93.56 133 TYR A CA 1
ATOM 1007 C C . TYR A 1 133 ? 9.583 5.792 -3.326 1.00 93.56 133 TYR A C 1
ATOM 1009 O O . TYR A 1 133 ? 9.572 4.560 -3.317 1.00 93.56 133 TYR A O 1
ATOM 1017 N N . SER A 1 134 ? 9.677 6.510 -2.213 1.00 95.62 134 SER A N 1
ATOM 1018 C CA . SER A 1 134 ? 9.821 5.902 -0.895 1.00 95.62 134 SER A CA 1
ATOM 1019 C C . SER A 1 134 ? 9.094 6.696 0.174 1.00 95.62 134 SER A C 1
ATOM 1021 O O . SER A 1 134 ? 8.845 7.900 0.053 1.00 95.62 134 SER A O 1
ATOM 1023 N N . GLY A 1 135 ? 8.745 6.006 1.250 1.00 96.81 135 GLY A N 1
ATOM 1024 C CA . GLY A 1 135 ? 8.019 6.616 2.344 1.00 96.81 135 GLY A CA 1
ATOM 1025 C C . GLY A 1 135 ? 7.566 5.615 3.384 1.00 96.81 135 GLY A C 1
ATOM 1026 O O . GLY A 1 135 ? 7.929 4.440 3.358 1.00 96.81 135 GLY A O 1
ATOM 1027 N N . THR A 1 136 ? 6.757 6.120 4.299 1.00 98.12 136 THR A N 1
ATOM 1028 C CA . THR A 1 136 ? 5.992 5.322 5.248 1.00 98.12 136 THR A CA 1
ATOM 1029 C C . THR A 1 136 ? 4.517 5.538 4.967 1.00 98.12 136 THR A C 1
ATOM 1031 O O . THR A 1 136 ? 4.092 6.673 4.752 1.00 98.12 136 THR A O 1
ATOM 1034 N N . VAL A 1 137 ? 3.759 4.450 4.959 1.00 98.25 137 VAL A N 1
ATOM 1035 C CA . VAL A 1 137 ? 2.301 4.450 4.889 1.00 98.25 137 VAL A CA 1
ATOM 1036 C C . VAL A 1 137 ? 1.763 3.775 6.136 1.00 98.25 137 VAL A C 1
ATOM 1038 O O . VAL A 1 137 ? 2.283 2.741 6.558 1.00 98.25 137 VAL A O 1
ATOM 1041 N N . SER A 1 138 ? 0.721 4.342 6.721 1.00 98.12 138 SER A N 1
ATOM 1042 C CA . SER A 1 138 ? 0.034 3.716 7.843 1.00 98.12 138 SER A CA 1
ATOM 1043 C C . SER A 1 138 ? -1.456 4.018 7.830 1.00 98.12 138 SER A C 1
ATOM 1045 O O . SER A 1 138 ? -1.919 4.947 7.162 1.00 98.12 138 SER A O 1
ATOM 1047 N N . SER A 1 139 ? -2.213 3.209 8.562 1.00 98.00 139 SER A N 1
ATOM 1048 C CA . SER A 1 139 ? -3.607 3.479 8.868 1.00 98.00 139 SER A CA 1
ATOM 1049 C C . SER A 1 139 ? -3.895 3.279 10.349 1.00 98.00 139 SER A C 1
ATOM 1051 O O . SER A 1 139 ? -3.275 2.451 11.023 1.00 98.00 139 SER A O 1
ATOM 1053 N N . LEU A 1 140 ? -4.920 3.968 10.843 1.00 97.31 140 LEU A N 1
ATOM 1054 C CA . LEU A 1 140 ? -5.607 3.561 12.058 1.00 97.31 140 LEU A CA 1
ATOM 1055 C C . LEU A 1 140 ? -6.310 2.212 11.842 1.00 97.31 140 LEU A C 1
ATOM 1057 O O . LEU A 1 140 ? -6.314 1.625 10.754 1.00 97.31 140 LEU A O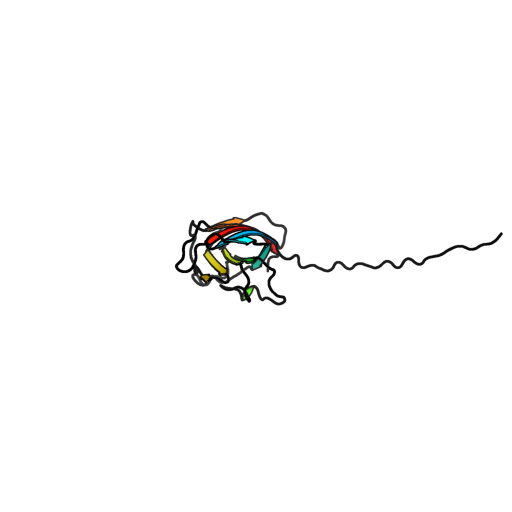 1
ATOM 1061 N N . ARG A 1 141 ? -6.906 1.693 12.916 1.00 96.88 141 ARG A N 1
ATOM 1062 C CA . ARG A 1 141 ? -7.729 0.486 12.858 1.00 96.88 141 ARG A CA 1
ATOM 1063 C C . ARG A 1 141 ? -9.055 0.802 12.163 1.00 96.88 141 ARG A C 1
ATOM 1065 O O . ARG A 1 141 ? -9.936 1.406 12.768 1.00 96.88 141 ARG A O 1
ATOM 1072 N N . ILE A 1 142 ? -9.210 0.330 10.932 1.00 95.50 142 ILE A N 1
ATOM 1073 C CA . ILE A 1 142 ? -10.404 0.513 10.109 1.00 95.50 142 ILE A CA 1
ATOM 1074 C C . ILE A 1 142 ? -11.335 -0.679 10.292 1.00 95.50 142 ILE A C 1
ATOM 1076 O O . ILE A 1 142 ? -10.934 -1.827 10.100 1.00 95.50 142 ILE A O 1
ATOM 1080 N N . LYS A 1 143 ? -12.596 -0.420 10.643 1.00 94.31 143 LYS A N 1
ATOM 1081 C CA . LYS A 1 143 ? -13.641 -1.446 10.710 1.00 94.31 143 LYS A CA 1
ATOM 1082 C C . LYS A 1 143 ? -14.588 -1.292 9.526 1.00 94.31 143 LYS A C 1
ATOM 1084 O O . LYS A 1 143 ? -15.189 -0.239 9.348 1.00 94.31 143 LYS A O 1
ATOM 1089 N N . THR A 1 144 ? -14.747 -2.361 8.759 1.00 89.69 144 THR A N 1
ATOM 1090 C CA . THR A 1 144 ? -15.659 -2.442 7.612 1.00 89.69 144 THR A CA 1
ATOM 1091 C C . THR A 1 144 ? -16.755 -3.474 7.894 1.00 89.69 144 THR A C 1
ATOM 1093 O O . THR A 1 144 ? -16.769 -4.107 8.954 1.00 89.69 144 THR A O 1
ATOM 1096 N N . ASN A 1 145 ? -17.669 -3.673 6.943 1.00 86.44 145 ASN A N 1
ATOM 1097 C CA . ASN A 1 145 ? -18.702 -4.707 7.056 1.00 86.44 145 ASN A CA 1
ATOM 1098 C C . ASN A 1 145 ? -18.145 -6.136 6.922 1.00 86.44 145 ASN A C 1
ATOM 1100 O O . ASN A 1 145 ? -18.793 -7.073 7.380 1.00 86.44 145 ASN A O 1
ATOM 1104 N N . THR A 1 146 ? -16.977 -6.311 6.294 1.00 84.44 146 THR A N 1
ATOM 1105 C CA . THR A 1 146 ? -16.405 -7.628 5.962 1.00 84.44 146 THR A CA 1
ATOM 1106 C C . THR A 1 146 ? -15.151 -7.966 6.762 1.00 84.44 146 THR A C 1
ATOM 1108 O O . THR A 1 146 ? -14.868 -9.140 6.970 1.00 84.44 146 THR A O 1
ATOM 1111 N N . MET A 1 147 ? -14.406 -6.960 7.221 1.00 91.88 147 MET A N 1
ATOM 1112 C CA . MET A 1 147 ? -13.142 -7.139 7.938 1.00 91.88 147 MET A CA 1
ATOM 1113 C C . MET A 1 147 ? -12.799 -5.940 8.826 1.00 91.88 147 MET A C 1
ATOM 1115 O O . MET A 1 147 ? -13.270 -4.820 8.609 1.00 91.88 147 MET A O 1
ATOM 1119 N N . THR A 1 148 ? -11.905 -6.149 9.786 1.00 95.62 148 THR A N 1
ATOM 1120 C CA . THR A 1 148 ? -11.176 -5.070 10.458 1.00 95.62 148 THR A CA 1
ATOM 1121 C C . THR A 1 148 ? -9.717 -5.106 10.039 1.00 95.62 148 THR A C 1
ATOM 1123 O O . THR A 1 148 ? -9.076 -6.141 10.213 1.00 95.62 148 THR A O 1
ATOM 1126 N N . PHE A 1 149 ? -9.169 -3.998 9.544 1.00 96.25 149 PHE A N 1
ATOM 1127 C CA . PHE A 1 149 ? -7.782 -3.956 9.096 1.00 96.25 149 PHE A CA 1
ATOM 1128 C C . PHE A 1 149 ? -7.000 -2.748 9.611 1.00 96.25 149 PHE A C 1
ATOM 1130 O O . PHE A 1 149 ? -7.562 -1.743 10.040 1.00 96.25 149 PHE A O 1
ATOM 1137 N N . SER A 1 150 ? -5.680 -2.864 9.568 1.00 97.88 150 SER A N 1
ATOM 1138 C CA . SER A 1 150 ? -4.746 -1.744 9.667 1.00 97.88 150 SER A CA 1
ATOM 1139 C C . SER A 1 150 ? -3.463 -2.089 8.924 1.00 97.88 150 SER A C 1
ATOM 1141 O O . SER A 1 150 ? -3.114 -3.266 8.846 1.00 97.88 150 SER A O 1
ATOM 1143 N N . TYR A 1 151 ? -2.718 -1.105 8.439 1.00 98.00 151 TYR A N 1
ATOM 1144 C CA . TYR A 1 151 ? -1.377 -1.337 7.903 1.00 98.00 151 TYR A CA 1
ATOM 1145 C C . TYR A 1 151 ? -0.372 -0.336 8.466 1.00 98.00 151 TYR A C 1
ATOM 1147 O O . TYR A 1 151 ? -0.723 0.784 8.818 1.00 98.00 151 TYR A O 1
ATOM 1155 N N . ASP A 1 152 ? 0.885 -0.756 8.542 1.00 98.50 152 ASP A N 1
ATOM 1156 C CA . ASP A 1 152 ? 2.038 0.103 8.805 1.00 98.50 152 ASP A CA 1
ATOM 1157 C C . ASP A 1 152 ? 3.217 -0.492 8.039 1.00 98.50 152 ASP A C 1
ATOM 1159 O O . ASP A 1 152 ? 3.554 -1.667 8.232 1.00 98.50 152 ASP A O 1
ATOM 1163 N N . ALA A 1 153 ? 3.774 0.279 7.108 1.00 98.50 153 ALA A N 1
ATOM 1164 C CA . ALA A 1 153 ? 4.918 -0.146 6.327 1.00 98.50 153 ALA A CA 1
ATOM 1165 C C . ALA A 1 153 ? 5.788 1.023 5.873 1.00 98.50 153 ALA A C 1
ATOM 1167 O O . ALA A 1 153 ? 5.315 2.087 5.470 1.00 98.50 153 ALA A O 1
ATOM 1168 N N . THR A 1 154 ? 7.092 0.776 5.854 1.00 98.25 154 THR A N 1
ATOM 1169 C CA . THR A 1 154 ? 8.057 1.564 5.092 1.00 98.25 154 THR A CA 1
ATOM 1170 C C . THR A 1 154 ? 8.293 0.887 3.750 1.00 98.25 154 THR A C 1
ATOM 1172 O O . THR A 1 154 ? 8.331 -0.337 3.677 1.00 98.25 154 THR A O 1
ATOM 1175 N N . PHE A 1 155 ? 8.474 1.663 2.686 1.00 97.31 155 PHE A N 1
ATOM 1176 C CA . PHE A 1 155 ? 8.734 1.106 1.365 1.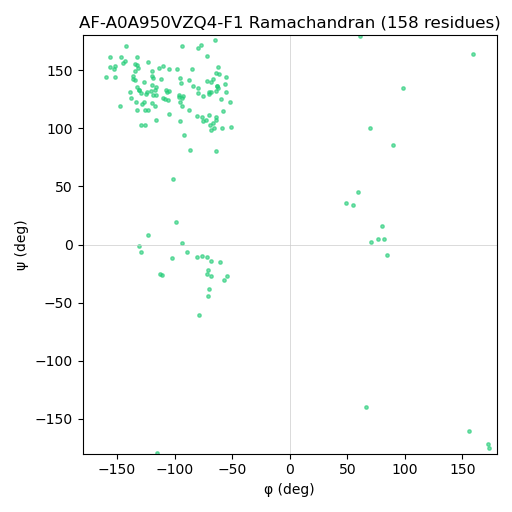00 97.31 155 PHE A CA 1
ATOM 1177 C C . PHE A 1 155 ? 9.723 1.940 0.549 1.00 97.31 155 PHE A C 1
ATOM 1179 O O . PHE A 1 155 ? 9.888 3.145 0.766 1.00 97.31 155 PHE A O 1
ATOM 1186 N N . VAL A 1 156 ? 10.338 1.278 -0.428 1.00 96.06 156 VAL A N 1
ATOM 1187 C CA . VAL A 1 156 ? 11.108 1.871 -1.524 1.00 96.06 156 VAL A CA 1
ATOM 1188 C C . VAL A 1 156 ? 10.735 1.126 -2.798 1.00 96.06 156 VAL A C 1
ATOM 1190 O O . VAL A 1 156 ? 10.838 -0.096 -2.845 1.00 96.06 156 VAL A O 1
ATOM 1193 N N . ALA A 1 157 ? 10.312 1.839 -3.836 1.00 94.38 157 ALA A N 1
ATOM 1194 C CA . ALA A 1 157 ? 9.953 1.251 -5.121 1.00 94.38 157 ALA A CA 1
ATOM 1195 C C . ALA A 1 157 ? 10.517 2.074 -6.278 1.00 94.38 157 ALA A C 1
ATOM 1197 O O . ALA A 1 157 ? 10.558 3.302 -6.209 1.00 94.38 157 ALA A O 1
ATOM 1198 N N . SER A 1 158 ? 10.923 1.416 -7.364 1.00 91.69 158 SER A N 1
ATOM 1199 C CA . SER A 1 158 ? 11.206 2.122 -8.615 1.00 91.69 158 SER A CA 1
ATOM 1200 C C . SER A 1 158 ? 9.932 2.771 -9.139 1.00 91.69 158 SER A C 1
ATOM 1202 O O . SER A 1 158 ? 8.870 2.143 -9.155 1.00 91.69 158 SER A O 1
ATOM 1204 N N . LEU A 1 159 ? 10.046 4.017 -9.588 1.00 87.88 159 LEU A N 1
ATOM 1205 C CA . LEU A 1 159 ? 8.921 4.739 -10.153 1.00 87.88 159 LEU A CA 1
ATOM 1206 C C . LEU A 1 159 ? 8.622 4.230 -11.568 1.00 87.88 159 LEU A C 1
ATOM 1208 O O . LEU A 1 159 ? 9.522 4.174 -12.410 1.00 87.88 159 LEU A O 1
ATOM 1212 N N . ARG A 1 160 ? 7.365 3.860 -11.814 1.00 82.75 160 ARG A N 1
ATOM 1213 C CA . ARG A 1 160 ? 6.856 3.423 -13.118 1.00 82.75 160 ARG A CA 1
ATOM 1214 C C . ARG A 1 160 ? 5.856 4.414 -13.700 1.00 82.75 160 ARG A C 1
ATOM 1216 O O . ARG A 1 160 ? 5.120 5.063 -12.917 1.00 82.75 160 ARG A O 1
#

pLDDT: mean 86.02, std 15.88, range [38.56, 98.5]

Mean predicted aligned error: 8.56 Å

Secondary structure (DSSP, 8-state):
-----------------------EEEEEEEEETTEEEE--EEEEEEEE--TTT--S-EEEEEEESSPPPTT--GGG-SS--STT--EEEEEE-TTS-EEEEEEEETTEEEE--S-S--TTEEEEE--PPTTEEEEEEEE--EE-SS-EEEEEEEEEEEB-

Radius of gyration: 21.61 Å; Cα contacts (8 Å, |Δi|>4): 351; chains: 1; bounding box: 88×46×35 Å